Protein AF-A0A815X895-F1 (afdb_monomer_lite)

Sequence (115 aa):
MKHAKTTGGLIHYATWESAVYGFSHAKELKNIRKQLFQQKLPYSKYKIERRPIFKTTLDGKPTWALPFPGSDKSVVQRTQYFNYTQLNKKPIRFQPYIQISSLFAVIQNKINNKN

Organism: NCBI:txid433720

Secondary structure (DSSP, 8-state):
---------SS-HHHHHHHHHHHHTHHHHHHHHHHH--SPPPPPSS-----SSEEEEETTEEEEEEE--SSHHHHHHHHHHHHHHHH-PPPPP---EEEES-HHHHHHHHHHT--

Radius of gyration: 19.66 Å; chains: 1; bounding box: 44×53×50 Å

InterPro domains:
  IPR051276 Saccharopine dehydrogenase-like oxidoreductase [PTHR12286] (8-108)

Structure (mmCIF, N/CA/C/O backbone):
data_AF-A0A815X895-F1
#
_entry.id   AF-A0A815X895-F1
#
loop_
_atom_site.group_PDB
_atom_site.id
_atom_site.type_symbol
_atom_site.label_atom_id
_atom_site.label_alt_id
_atom_site.label_comp_id
_atom_site.label_asym_id
_atom_site.label_entity_id
_atom_site.label_seq_id
_atom_site.pdbx_PDB_ins_code
_atom_site.Cartn_x
_atom_site.Cartn_y
_atom_site.Cartn_z
_atom_site.occupancy
_atom_site.B_iso_or_equiv
_atom_site.auth_seq_id
_atom_site.auth_comp_id
_atom_site.auth_asym_id
_atom_site.auth_atom_id
_atom_site.pdbx_PDB_model_num
ATOM 1 N N . MET A 1 1 ? 0.405 -41.008 -30.427 1.00 36.19 1 MET A N 1
ATOM 2 C CA . MET A 1 1 ? -0.739 -40.106 -30.162 1.00 36.19 1 MET A CA 1
ATOM 3 C C . MET A 1 1 ? -0.205 -38.692 -30.005 1.00 36.19 1 MET A C 1
ATOM 5 O O . MET A 1 1 ? 0.676 -38.477 -29.186 1.00 36.19 1 MET A O 1
ATOM 9 N N . LYS A 1 2 ? -0.638 -37.758 -30.857 1.00 35.62 2 LYS A N 1
ATOM 10 C CA . LYS A 1 2 ? -0.209 -36.353 -30.818 1.00 35.62 2 LYS A CA 1
ATOM 11 C C . LYS A 1 2 ? -1.057 -35.635 -29.761 1.00 35.62 2 LYS A C 1
ATOM 13 O O . LYS A 1 2 ? -2.267 -35.544 -29.937 1.00 35.62 2 LYS A O 1
ATOM 18 N N . HIS A 1 3 ? -0.452 -35.177 -28.665 1.00 39.38 3 HIS A N 1
ATOM 19 C CA . HIS A 1 3 ? -1.149 -34.352 -27.676 1.00 39.38 3 HIS A CA 1
ATOM 20 C C . HIS A 1 3 ? -1.514 -33.012 -28.318 1.00 39.38 3 HIS A C 1
ATOM 22 O O . HIS A 1 3 ? -0.640 -32.231 -28.695 1.00 39.38 3 HIS A O 1
ATOM 28 N N . ALA A 1 4 ? -2.815 -32.774 -28.481 1.00 43.03 4 ALA A N 1
ATOM 29 C CA . ALA A 1 4 ? -3.344 -31.495 -28.917 1.00 43.03 4 ALA A CA 1
ATOM 30 C C . ALA A 1 4 ? -2.968 -30.437 -27.873 1.00 43.03 4 ALA A C 1
ATOM 32 O O . ALA A 1 4 ? -3.409 -30.481 -26.727 1.00 43.03 4 ALA A O 1
ATOM 33 N N . LYS A 1 5 ? -2.102 -29.506 -28.272 1.00 44.94 5 LYS A N 1
ATOM 34 C CA . LYS A 1 5 ? -1.756 -28.316 -27.505 1.00 44.94 5 LYS A CA 1
ATOM 35 C C . LYS A 1 5 ? -3.002 -27.436 -27.470 1.00 44.94 5 LYS A C 1
ATOM 37 O O . LYS A 1 5 ? -3.267 -26.710 -28.424 1.00 44.94 5 LYS A O 1
ATOM 42 N N . THR A 1 6 ? -3.799 -27.542 -26.412 1.00 51.34 6 THR A N 1
ATOM 43 C CA . THR A 1 6 ? -4.906 -26.617 -26.180 1.00 51.34 6 THR A CA 1
ATOM 44 C C . THR A 1 6 ? -4.289 -25.244 -25.973 1.00 51.34 6 THR A C 1
ATOM 46 O O . THR A 1 6 ? -3.617 -24.992 -24.974 1.00 51.34 6 THR A O 1
ATOM 49 N N . THR A 1 7 ? -4.466 -24.366 -26.951 1.00 53.84 7 THR A N 1
ATOM 50 C CA . THR A 1 7 ? -4.119 -22.948 -26.874 1.00 53.84 7 THR A CA 1
ATOM 51 C C . THR A 1 7 ? -5.086 -22.284 -25.888 1.00 53.84 7 THR A C 1
ATOM 53 O O . THR A 1 7 ? -6.023 -21.596 -26.274 1.00 53.84 7 THR A O 1
ATOM 56 N N . GLY A 1 8 ? -4.939 -22.602 -24.600 1.00 50.62 8 GLY A N 1
ATOM 57 C CA . GLY A 1 8 ? -5.735 -22.036 -23.520 1.00 50.62 8 GLY A CA 1
ATOM 58 C C . GLY A 1 8 ? -5.365 -20.571 -23.343 1.00 50.62 8 GLY A C 1
ATOM 59 O O . GLY A 1 8 ? -4.181 -20.234 -23.316 1.00 50.62 8 GLY A O 1
ATOM 60 N N . GLY A 1 9 ? -6.373 -19.700 -23.272 1.00 58.59 9 GLY A N 1
ATOM 61 C CA . GLY A 1 9 ? -6.178 -18.272 -23.046 1.00 58.59 9 GLY A CA 1
ATOM 62 C C . GLY A 1 9 ? -5.284 -18.005 -21.833 1.00 58.59 9 GLY A C 1
ATOM 63 O O . GLY A 1 9 ? -5.221 -18.802 -20.901 1.00 58.59 9 GLY A O 1
ATOM 64 N N . LEU A 1 10 ? -4.609 -16.854 -21.845 1.00 59.16 10 LEU A N 1
ATOM 65 C CA . LEU A 1 10 ? -3.626 -16.418 -20.840 1.00 59.16 10 LEU A CA 1
ATOM 66 C C . LEU A 1 10 ? -4.145 -16.426 -19.380 1.00 59.16 10 LEU A C 1
ATOM 68 O O . LEU A 1 10 ? -3.375 -16.216 -18.448 1.00 59.16 10 LEU A O 1
ATOM 72 N N . ILE A 1 11 ? -5.452 -16.613 -19.184 1.00 61.62 11 ILE A N 1
ATOM 73 C CA . ILE A 1 11 ? -6.162 -16.589 -17.910 1.00 61.62 11 ILE A CA 1
ATOM 74 C C . ILE A 1 11 ? -6.928 -17.910 -17.785 1.00 61.62 11 ILE A C 1
ATOM 76 O O . ILE A 1 11 ? -7.734 -18.250 -18.651 1.00 61.62 11 ILE A O 1
ATOM 80 N N . HIS A 1 12 ? -6.687 -18.651 -16.701 1.00 76.31 12 HIS A N 1
ATOM 81 C CA . HIS A 1 12 ? -7.441 -19.865 -16.394 1.00 76.31 12 HIS A CA 1
ATOM 82 C C . HIS A 1 12 ? -8.941 -19.550 -16.285 1.00 76.31 12 HIS A C 1
ATOM 84 O O . HIS A 1 12 ? -9.319 -18.538 -15.695 1.00 76.31 12 HIS A O 1
ATOM 90 N N . TYR A 1 13 ? -9.798 -20.433 -16.809 1.00 78.38 13 TYR A N 1
ATOM 91 C CA . TYR A 1 13 ? -11.262 -20.277 -16.798 1.00 78.38 13 TYR A CA 1
ATOM 92 C C . TYR A 1 13 ? -11.806 -19.862 -15.418 1.00 78.38 13 TYR A C 1
ATOM 94 O O . TYR A 1 13 ? -12.545 -18.887 -15.310 1.00 78.38 13 TYR A O 1
ATOM 102 N N . ALA A 1 14 ? -11.331 -20.513 -14.351 1.00 74.50 14 ALA A N 1
ATOM 103 C CA . ALA A 1 14 ? -11.714 -20.205 -12.973 1.00 74.50 14 ALA A CA 1
ATOM 104 C C . ALA A 1 14 ? -11.373 -18.763 -12.548 1.00 74.50 14 ALA A C 1
ATOM 106 O O . ALA A 1 14 ? -12.114 -18.140 -11.789 1.00 74.50 14 ALA A O 1
ATOM 107 N N . THR A 1 15 ? -10.268 -18.201 -13.042 1.00 81.44 15 THR A N 1
ATOM 1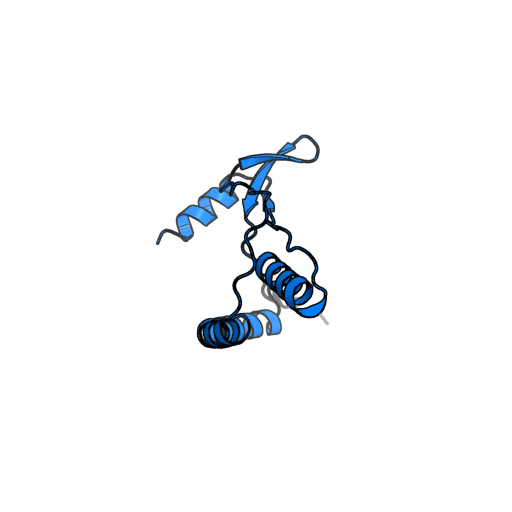08 C CA . THR A 1 15 ? -9.877 -16.812 -12.771 1.00 81.44 15 THR A CA 1
ATOM 109 C C . THR A 1 15 ? -10.774 -15.831 -13.516 1.00 81.44 15 THR A C 1
ATOM 111 O O . THR A 1 15 ? -11.155 -14.811 -12.946 1.00 81.44 15 THR A O 1
ATOM 114 N N . TRP A 1 16 ? -11.138 -16.139 -14.765 1.00 79.19 16 TRP A N 1
ATOM 115 C CA . TRP A 1 16 ? -12.065 -15.311 -15.536 1.00 79.19 16 TRP A CA 1
ATOM 116 C C . TRP A 1 16 ? -13.453 -15.288 -14.897 1.00 79.19 16 TRP A C 1
ATOM 118 O O . TRP A 1 16 ? -14.008 -14.218 -14.656 1.00 79.19 16 TRP A O 1
ATOM 128 N N . GLU A 1 17 ? -13.974 -16.461 -14.547 1.00 84.56 17 GLU A N 1
ATOM 129 C CA . GLU A 1 17 ? -15.254 -16.597 -13.861 1.00 84.56 17 GLU A CA 1
ATOM 130 C C . GLU A 1 17 ? -15.247 -15.837 -12.527 1.00 84.56 17 GLU A C 1
ATOM 132 O O . GLU A 1 17 ? -16.098 -14.977 -12.294 1.00 84.56 17 GLU A O 1
ATOM 137 N N . SER A 1 18 ? -14.219 -16.044 -11.699 1.00 82.38 18 SER A N 1
ATOM 138 C CA . SER A 1 18 ? -14.059 -15.320 -10.430 1.00 82.38 18 SER A CA 1
ATOM 139 C C . SER A 1 18 ? -13.987 -13.804 -10.622 1.00 82.38 18 SER A C 1
ATOM 141 O O . SER A 1 18 ? -14.531 -13.050 -9.813 1.00 82.38 18 SER A O 1
ATOM 143 N N . ALA A 1 19 ? -13.340 -13.334 -11.692 1.00 82.44 19 ALA A N 1
ATOM 144 C CA . ALA A 1 19 ? -13.280 -11.914 -12.008 1.00 82.44 19 ALA A CA 1
ATOM 145 C C . ALA A 1 19 ? -14.673 -11.369 -12.353 1.00 82.44 19 ALA A C 1
ATOM 147 O O . ALA A 1 19 ? -15.093 -10.374 -11.765 1.00 82.44 19 ALA A O 1
ATOM 148 N N . VAL A 1 20 ? -15.419 -12.034 -13.241 1.00 83.25 20 VAL A N 1
ATOM 149 C CA . VAL A 1 20 ? -16.779 -11.626 -13.641 1.00 83.25 20 VAL A CA 1
ATOM 150 C C . VAL A 1 20 ? -17.723 -11.576 -12.435 1.00 83.25 20 VAL A C 1
ATOM 152 O O . VAL A 1 20 ? -18.421 -10.576 -12.228 1.00 83.25 20 VAL A O 1
ATOM 155 N N . TYR A 1 21 ? -17.705 -12.602 -11.582 1.00 82.31 21 TYR A N 1
ATOM 156 C CA . TYR A 1 21 ? -18.491 -12.609 -10.346 1.00 82.31 21 TYR A CA 1
ATOM 157 C C . TYR A 1 21 ? -18.042 -11.519 -9.362 1.00 82.31 21 TYR A C 1
ATOM 159 O O . TYR A 1 21 ? -18.875 -10.826 -8.774 1.00 82.31 21 TYR A O 1
ATOM 167 N N . GLY A 1 22 ? -16.733 -11.297 -9.231 1.00 81.12 22 GLY A N 1
ATOM 168 C CA . GLY A 1 22 ? -16.182 -10.238 -8.388 1.00 81.12 22 GLY A CA 1
ATOM 169 C C . GLY A 1 22 ? -16.586 -8.832 -8.842 1.00 81.12 22 GLY A C 1
ATOM 170 O O . GLY A 1 22 ? -16.878 -7.974 -8.005 1.00 81.12 22 GLY A O 1
ATOM 171 N N . PHE A 1 23 ? -16.642 -8.589 -10.155 1.00 81.38 23 PHE A N 1
ATOM 172 C CA . PHE A 1 23 ? -17.052 -7.302 -10.719 1.00 81.38 23 PHE A CA 1
ATOM 173 C C . PHE A 1 23 ? -18.563 -7.076 -10.642 1.00 81.38 23 PHE A C 1
ATOM 175 O O . PHE A 1 23 ? -18.982 -5.974 -10.281 1.00 81.38 23 PHE A O 1
ATOM 182 N N . SER A 1 24 ? -19.382 -8.096 -10.916 1.00 85.19 24 SER A N 1
ATOM 183 C CA . SER A 1 24 ? -20.849 -7.985 -10.827 1.00 85.19 24 SER A CA 1
ATOM 184 C C . SER A 1 24 ? -21.320 -7.615 -9.415 1.00 85.19 24 SER A C 1
ATOM 186 O O . SER A 1 24 ? -22.153 -6.721 -9.260 1.00 85.19 24 SER A O 1
ATOM 188 N N . HIS A 1 25 ? -20.702 -8.187 -8.377 1.00 85.81 25 HIS A N 1
ATOM 189 C CA . HIS A 1 25 ? -21.058 -7.934 -6.973 1.00 85.81 25 HIS A CA 1
ATOM 190 C C . HIS A 1 25 ? -20.233 -6.812 -6.320 1.00 85.81 25 HIS A C 1
ATOM 192 O O . HIS A 1 25 ? -20.360 -6.530 -5.125 1.00 85.81 25 HIS A O 1
ATOM 198 N N . ALA A 1 26 ? -19.395 -6.100 -7.081 1.00 82.12 26 ALA A N 1
ATOM 199 C CA . ALA A 1 26 ? -18.532 -5.051 -6.536 1.00 82.12 26 ALA A CA 1
ATOM 200 C C . ALA A 1 26 ? -19.320 -3.910 -5.861 1.00 82.12 26 ALA A C 1
ATOM 202 O O . ALA A 1 26 ? -18.853 -3.332 -4.871 1.00 82.12 26 ALA A O 1
ATOM 203 N N . LYS A 1 27 ? -20.515 -3.587 -6.379 1.00 84.69 27 LYS A N 1
ATOM 204 C CA . LYS A 1 27 ? -21.401 -2.552 -5.817 1.00 84.69 27 LYS A CA 1
ATOM 205 C C . LYS A 1 27 ? -21.943 -2.955 -4.447 1.00 84.69 27 LYS A C 1
ATOM 207 O O . LYS A 1 27 ? -21.890 -2.156 -3.515 1.00 84.69 27 LYS A O 1
ATOM 212 N N . GLU A 1 28 ? -22.394 -4.193 -4.313 1.00 88.00 28 GLU A N 1
ATOM 213 C CA . GLU A 1 28 ? -22.885 -4.736 -3.048 1.00 88.00 28 GLU A CA 1
ATOM 214 C C . GLU A 1 28 ? -21.764 -4.789 -2.003 1.00 88.00 28 GLU A C 1
ATOM 216 O O . GLU A 1 28 ? -21.900 -4.260 -0.897 1.00 88.00 28 GLU A O 1
ATOM 221 N N . LEU A 1 29 ? -20.585 -5.274 -2.405 1.00 85.25 29 LEU A N 1
ATOM 222 C CA . LEU A 1 29 ? -19.396 -5.290 -1.555 1.00 85.25 29 LEU A CA 1
ATOM 223 C C . LEU A 1 29 ? -19.002 -3.890 -1.065 1.00 85.25 29 LEU A C 1
ATOM 225 O O . LEU A 1 29 ? -18.463 -3.748 0.032 1.00 85.25 29 LEU A O 1
ATOM 229 N N . LYS A 1 30 ? -19.235 -2.834 -1.854 1.00 85.50 30 LYS A N 1
ATOM 230 C CA . LYS A 1 30 ? -18.984 -1.451 -1.423 1.00 85.50 30 LYS A CA 1
ATOM 231 C C . LYS A 1 30 ? -19.913 -1.042 -0.276 1.00 85.50 30 LYS A C 1
ATOM 233 O O . LYS A 1 30 ? -19.438 -0.403 0.664 1.00 85.50 30 LYS A O 1
ATOM 238 N N . ASN A 1 31 ? -21.188 -1.422 -0.333 1.00 89.38 31 ASN A N 1
ATOM 239 C CA . ASN A 1 31 ? -22.164 -1.117 0.715 1.00 89.38 31 ASN A CA 1
ATOM 240 C C . ASN A 1 31 ? -21.825 -1.851 2.015 1.00 89.38 31 ASN A C 1
ATOM 242 O O . ASN A 1 31 ? -21.698 -1.205 3.055 1.00 89.38 31 ASN A O 1
ATOM 246 N N . ILE A 1 32 ? -21.542 -3.153 1.930 1.00 90.19 32 ILE A N 1
ATOM 247 C CA . ILE A 1 32 ? -21.120 -3.968 3.079 1.00 90.19 32 ILE A CA 1
ATOM 248 C C . ILE A 1 32 ? -19.847 -3.387 3.710 1.00 90.19 32 ILE A C 1
ATOM 250 O O . ILE A 1 32 ? -19.765 -3.194 4.920 1.00 90.19 32 ILE A O 1
ATOM 254 N N . ARG A 1 33 ? -18.849 -3.012 2.897 1.00 87.38 33 ARG A N 1
ATOM 255 C CA . ARG A 1 33 ? -17.609 -2.392 3.402 1.00 87.38 33 ARG A CA 1
ATOM 256 C C . ARG A 1 33 ? -17.866 -1.062 4.106 1.00 87.38 33 ARG A C 1
ATOM 258 O O . ARG A 1 33 ? -17.198 -0.773 5.092 1.00 87.38 33 ARG A O 1
ATOM 265 N N . LYS A 1 34 ? -18.811 -0.254 3.623 1.00 86.75 34 LYS A N 1
ATOM 266 C CA . LYS A 1 34 ? -19.185 1.005 4.282 1.00 86.75 34 LYS A CA 1
ATOM 267 C C . LYS A 1 34 ? -19.808 0.746 5.658 1.00 86.75 34 LYS A C 1
ATOM 269 O O . LYS A 1 34 ? -19.539 1.502 6.585 1.00 86.75 34 LYS A O 1
ATOM 274 N N . GLN A 1 35 ? -20.598 -0.319 5.787 1.00 90.75 35 GLN A N 1
ATOM 275 C CA . GLN A 1 35 ? -21.195 -0.738 7.057 1.00 90.75 35 GLN A CA 1
ATOM 276 C C . GLN A 1 35 ? -20.174 -1.363 8.017 1.00 90.75 35 GLN A C 1
ATOM 278 O O . GLN A 1 35 ? -20.304 -1.178 9.220 1.00 90.75 35 GLN A O 1
ATOM 283 N N . LEU A 1 36 ? -19.154 -2.063 7.512 1.00 87.75 36 LEU A N 1
ATOM 284 C CA . LEU A 1 36 ? -18.117 -2.686 8.342 1.00 87.75 36 LEU A CA 1
ATOM 285 C C . LEU A 1 36 ? -17.071 -1.673 8.846 1.00 87.75 36 LEU A C 1
ATOM 287 O O . LEU A 1 36 ? -16.602 -1.763 9.977 1.00 87.75 36 LEU A O 1
ATOM 291 N N . PHE A 1 37 ? -16.705 -0.696 8.011 1.00 85.31 37 PHE A N 1
ATOM 292 C CA . PHE A 1 37 ? -15.654 0.290 8.289 1.00 85.31 37 PHE A CA 1
ATOM 293 C C . PHE A 1 37 ? -16.241 1.690 8.517 1.00 85.31 37 PHE A C 1
ATOM 295 O O . PHE A 1 37 ? -15.951 2.629 7.773 1.00 85.31 37 PHE A O 1
ATOM 302 N N . GLN A 1 38 ? -17.099 1.830 9.532 1.00 84.62 38 GLN A N 1
ATOM 303 C CA . GLN A 1 38 ? -17.789 3.096 9.824 1.00 84.62 38 GLN A CA 1
ATOM 304 C C . GLN A 1 38 ? -16.860 4.145 10.448 1.00 84.62 38 GLN A C 1
ATOM 306 O O . GLN A 1 38 ? -16.999 5.341 10.184 1.00 84.62 38 GLN A O 1
ATOM 311 N N . GLN A 1 39 ? -15.891 3.710 11.258 1.00 83.06 39 GLN A N 1
ATOM 312 C CA . GLN A 1 39 ? -14.967 4.616 11.925 1.00 83.06 39 GLN A CA 1
ATOM 313 C C . GLN A 1 39 ? -13.935 5.161 10.931 1.00 83.06 39 GLN A C 1
ATOM 315 O O . GLN A 1 39 ? -13.251 4.424 10.222 1.00 83.06 39 GLN A O 1
ATOM 320 N N . LYS A 1 40 ? -13.773 6.483 10.878 1.00 80.25 40 LYS A N 1
ATOM 321 C CA . LYS A 1 40 ? -12.691 7.075 10.086 1.00 80.25 40 LYS A CA 1
ATOM 322 C C . LYS A 1 40 ? -11.381 6.949 10.855 1.00 80.25 40 LYS A C 1
ATOM 324 O O . LYS A 1 40 ? -11.289 7.390 11.997 1.00 80.25 40 LYS A O 1
ATOM 329 N N . LEU A 1 41 ? -10.363 6.376 10.212 1.00 83.38 41 LEU A N 1
ATOM 330 C CA . LEU A 1 41 ? -9.017 6.333 10.780 1.00 83.38 41 LEU A CA 1
ATOM 331 C C . LEU A 1 41 ? -8.462 7.756 10.921 1.00 83.38 41 LEU A C 1
ATOM 333 O O . LEU A 1 41 ? -8.637 8.564 10.000 1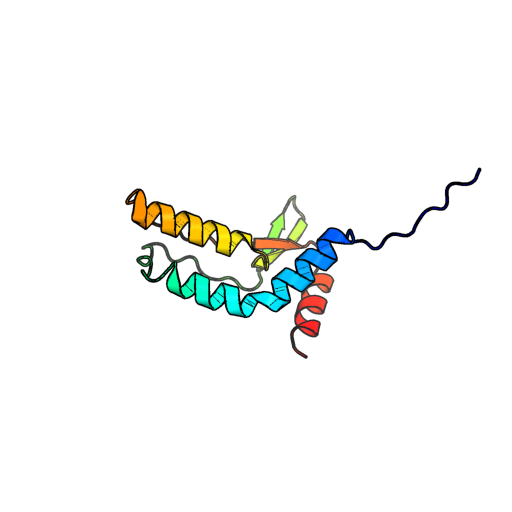.00 83.38 41 LEU A O 1
ATOM 337 N N . PRO A 1 42 ? -7.770 8.069 12.030 1.00 83.44 42 PRO A N 1
ATOM 338 C CA . PRO A 1 42 ? -7.143 9.368 12.197 1.00 83.44 42 PRO A CA 1
ATOM 339 C C . PRO A 1 42 ? -6.094 9.587 11.107 1.00 83.44 42 PRO A C 1
ATOM 341 O O . PRO A 1 42 ? -5.379 8.669 10.688 1.00 83.44 42 PRO A O 1
ATOM 344 N N . TYR A 1 43 ? -5.980 10.829 10.641 1.00 73.62 43 TYR A N 1
ATOM 345 C CA . TYR A 1 43 ? -4.949 11.175 9.678 1.00 73.62 43 TYR A CA 1
ATOM 346 C C . TYR A 1 43 ? -3.572 11.033 10.328 1.00 73.62 43 TYR A C 1
ATOM 348 O O . TYR A 1 43 ? -3.249 11.721 11.291 1.00 73.62 43 TYR A O 1
ATOM 356 N N . SER A 1 44 ? -2.740 10.151 9.770 1.00 76.12 44 SER A N 1
ATOM 357 C CA . SER A 1 44 ? -1.330 10.076 10.160 1.00 76.12 44 SER A CA 1
ATOM 358 C C . SER A 1 44 ? -0.645 11.432 9.953 1.00 76.12 44 SER A C 1
ATOM 360 O O . SER A 1 44 ? -0.887 12.089 8.931 1.00 76.12 44 SER A O 1
ATOM 362 N N . LYS A 1 45 ? 0.225 11.801 10.906 1.00 76.62 45 LYS A N 1
ATOM 363 C CA . LYS A 1 45 ? 1.058 13.018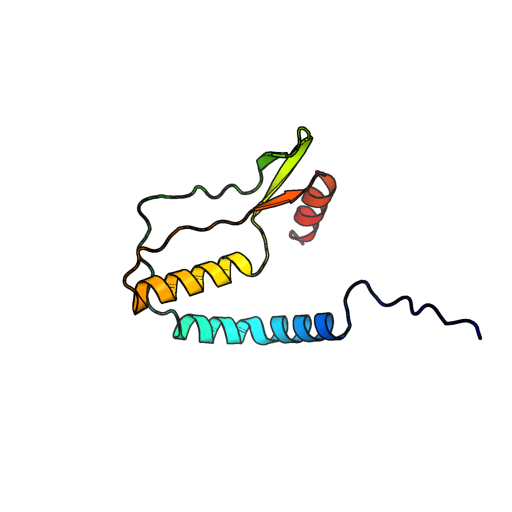 10.903 1.00 76.62 45 LYS A CA 1
ATOM 364 C C . LYS A 1 45 ? 1.909 13.128 9.633 1.00 76.62 45 LYS A C 1
ATOM 366 O O . LYS A 1 45 ? 2.156 14.225 9.146 1.00 76.62 45 LYS A O 1
ATOM 371 N N . TYR A 1 46 ? 2.316 11.992 9.071 1.00 78.31 46 TYR A N 1
ATOM 372 C CA . TYR A 1 46 ? 3.158 11.933 7.882 1.00 78.31 46 TYR A CA 1
ATOM 373 C C . TYR A 1 46 ? 2.291 11.821 6.623 1.00 78.31 46 TYR A C 1
ATOM 375 O O . TYR A 1 46 ? 1.669 10.789 6.338 1.00 78.31 46 TYR A O 1
ATOM 383 N N . LYS A 1 47 ? 2.218 12.914 5.858 1.00 78.19 47 LYS A N 1
ATOM 384 C CA . LYS A 1 47 ? 1.504 12.956 4.581 1.00 78.19 47 LYS A CA 1
ATOM 385 C C . LYS A 1 47 ? 2.427 12.458 3.470 1.00 78.19 47 LYS A C 1
ATOM 387 O O . LYS A 1 47 ? 3.358 13.145 3.085 1.00 78.19 47 LYS A O 1
ATOM 392 N N . ILE A 1 48 ? 2.127 11.278 2.930 1.00 81.31 48 ILE A N 1
ATOM 393 C CA . ILE A 1 48 ? 2.730 10.816 1.674 1.00 81.31 48 ILE A CA 1
ATOM 394 C C . ILE A 1 48 ? 2.064 11.570 0.520 1.00 81.31 48 ILE A C 1
ATOM 396 O O . ILE A 1 48 ? 0.834 11.543 0.385 1.00 81.31 48 ILE A O 1
ATOM 400 N N . GLU A 1 49 ? 2.868 12.244 -0.298 1.00 81.19 49 GLU A N 1
ATOM 401 C CA . GLU A 1 49 ? 2.415 12.873 -1.536 1.00 81.19 49 GLU A CA 1
ATOM 402 C C . GLU A 1 49 ? 1.979 11.809 -2.545 1.00 81.19 49 GLU A C 1
ATOM 404 O O . GLU A 1 49 ? 2.674 10.818 -2.784 1.00 81.19 49 GLU A O 1
ATOM 409 N N . ARG A 1 50 ? 0.807 12.004 -3.156 1.00 78.50 50 ARG A N 1
ATOM 410 C CA . ARG A 1 50 ? 0.352 11.132 -4.240 1.00 78.50 50 ARG A CA 1
ATOM 411 C C . ARG A 1 50 ? 1.065 11.547 -5.516 1.00 78.50 50 ARG A C 1
ATOM 413 O O . ARG A 1 50 ? 0.775 12.611 -6.052 1.00 78.50 50 ARG A O 1
ATOM 420 N N . ARG A 1 51 ? 1.970 10.697 -5.996 1.00 83.75 51 ARG A N 1
ATOM 421 C CA . ARG A 1 51 ? 2.675 10.904 -7.262 1.00 83.75 51 ARG A CA 1
ATOM 422 C C . ARG A 1 51 ? 1.945 10.105 -8.343 1.00 83.75 51 ARG A C 1
ATOM 424 O O . ARG A 1 51 ? 1.803 8.898 -8.177 1.00 83.75 51 ARG A O 1
ATOM 431 N N . PRO A 1 52 ? 1.411 10.742 -9.399 1.00 80.06 52 PRO A N 1
ATOM 432 C CA . PRO A 1 52 ? 0.598 10.039 -10.386 1.00 80.06 52 PRO A CA 1
ATOM 433 C C . PRO A 1 52 ? 1.448 9.131 -11.276 1.00 80.06 52 PRO A C 1
ATOM 435 O O . PRO A 1 52 ? 1.166 7.950 -11.383 1.00 80.06 52 PRO A O 1
ATOM 438 N N . ILE A 1 53 ? 2.491 9.666 -11.901 1.00 83.50 53 ILE A N 1
ATOM 439 C CA . ILE A 1 53 ? 3.455 8.921 -12.711 1.00 83.50 53 ILE A CA 1
ATOM 440 C C . ILE A 1 53 ? 4.781 9.647 -12.532 1.00 83.50 53 ILE A C 1
ATOM 442 O O . ILE A 1 53 ? 4.818 10.871 -12.665 1.00 83.50 53 ILE A O 1
ATOM 446 N N . PHE A 1 54 ? 5.855 8.930 -12.221 1.00 84.94 54 PHE A N 1
ATOM 447 C CA . PHE A 1 54 ? 7.182 9.533 -12.142 1.00 84.94 54 PHE A CA 1
ATOM 448 C C . PHE A 1 54 ? 8.253 8.601 -12.702 1.00 84.94 54 PHE A C 1
ATOM 450 O O . PHE A 1 54 ? 8.090 7.380 -12.714 1.00 84.94 54 PHE A O 1
ATOM 457 N N . LYS A 1 55 ? 9.343 9.198 -13.191 1.00 83.69 55 LYS A N 1
ATOM 458 C CA . LYS A 1 55 ? 10.531 8.461 -13.627 1.00 83.69 55 LYS A CA 1
ATOM 459 C C . LYS A 1 55 ? 11.290 7.969 -12.401 1.00 83.69 55 LYS A C 1
ATOM 461 O O . LYS A 1 55 ? 11.501 8.732 -11.460 1.00 83.69 55 LYS A O 1
ATOM 466 N N . THR A 1 56 ? 11.701 6.714 -12.425 1.00 84.12 56 THR A N 1
ATOM 467 C CA . THR A 1 56 ? 12.581 6.114 -11.427 1.00 84.12 56 THR A CA 1
ATOM 468 C C . THR A 1 56 ? 13.676 5.320 -12.137 1.00 84.12 56 THR A C 1
ATOM 470 O O . THR A 1 56 ? 13.656 5.190 -13.360 1.00 84.12 56 THR A O 1
ATOM 473 N N . THR A 1 57 ? 14.661 4.849 -11.385 1.00 83.31 57 THR A N 1
ATOM 474 C CA . THR A 1 57 ? 15.750 4.034 -11.918 1.00 83.31 57 THR A CA 1
ATOM 475 C C . THR A 1 57 ? 15.780 2.745 -11.125 1.00 83.31 57 THR A C 1
ATOM 477 O O . THR A 1 57 ? 15.868 2.781 -9.899 1.00 83.31 57 THR A O 1
ATOM 480 N N . LEU A 1 58 ? 15.711 1.620 -11.827 1.00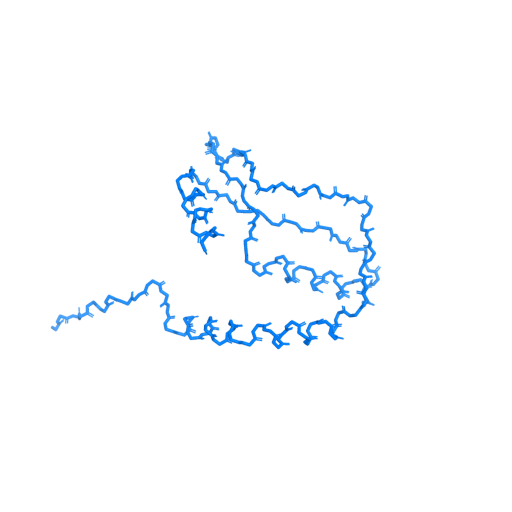 79.94 58 LEU A N 1
ATOM 481 C CA . LEU A 1 58 ? 15.872 0.292 -11.247 1.00 79.94 58 LEU A CA 1
ATOM 482 C C . LEU A 1 58 ? 16.957 -0.433 -12.029 1.00 79.94 58 LEU A C 1
ATOM 484 O O . LEU A 1 58 ? 16.940 -0.414 -13.260 1.00 79.94 58 LEU A O 1
ATOM 488 N N . ASP A 1 59 ? 17.923 -1.007 -11.317 1.00 80.50 59 ASP A N 1
ATOM 489 C CA . ASP A 1 59 ? 19.044 -1.754 -11.899 1.00 80.50 59 ASP A CA 1
ATOM 490 C C . ASP A 1 59 ? 19.778 -0.981 -13.013 1.00 80.50 59 ASP A C 1
ATOM 492 O O . ASP A 1 59 ? 20.123 -1.515 -14.066 1.00 80.50 59 ASP A O 1
ATOM 496 N N . GLY A 1 60 ? 19.959 0.329 -12.807 1.00 81.12 60 GLY A N 1
ATOM 497 C CA . GLY A 1 60 ? 20.646 1.223 -13.746 1.00 81.12 60 GLY A CA 1
ATOM 498 C C . GLY A 1 60 ? 19.850 1.606 -14.999 1.00 81.12 60 GLY A C 1
ATOM 499 O O . GLY A 1 60 ? 20.381 2.313 -15.853 1.00 81.12 60 GLY A O 1
ATOM 500 N N . LYS A 1 61 ? 18.582 1.190 -15.130 1.00 79.56 61 LYS A N 1
ATOM 501 C CA . LYS A 1 61 ? 17.730 1.506 -16.289 1.00 79.56 61 LYS A CA 1
ATOM 502 C C . LYS A 1 61 ? 16.619 2.497 -15.925 1.00 79.56 61 LYS A C 1
ATOM 504 O O . LYS A 1 61 ? 16.029 2.374 -14.850 1.00 79.56 61 LYS A O 1
ATOM 509 N N . PRO A 1 62 ? 16.289 3.457 -16.812 1.00 81.44 62 PRO A N 1
ATOM 510 C CA . PRO A 1 62 ? 15.175 4.370 -16.591 1.00 81.44 62 PRO A CA 1
ATOM 511 C C . PRO A 1 62 ? 13.845 3.612 -16.698 1.00 81.44 62 PRO A C 1
ATOM 513 O O . PRO A 1 62 ? 13.518 3.052 -17.744 1.00 81.44 62 PRO A O 1
ATOM 516 N N . THR A 1 63 ? 13.063 3.614 -15.624 1.00 83.94 63 THR A N 1
ATOM 517 C CA . THR A 1 63 ? 11.740 2.987 -15.540 1.00 83.94 63 THR A CA 1
ATOM 518 C C . THR A 1 63 ? 10.682 4.006 -15.118 1.00 83.94 63 THR A C 1
ATOM 520 O O . THR A 1 63 ? 10.970 5.125 -14.681 1.00 83.94 63 THR A O 1
ATOM 523 N N . TRP A 1 64 ? 9.416 3.639 -15.282 1.00 85.38 64 TRP A N 1
ATOM 524 C CA . TRP A 1 64 ? 8.272 4.465 -14.909 1.00 85.38 64 TRP A CA 1
ATOM 525 C C . TRP A 1 64 ? 7.527 3.836 -13.748 1.00 85.38 64 TRP A C 1
ATOM 527 O O . TRP A 1 64 ? 7.111 2.683 -13.832 1.00 85.38 64 TRP A O 1
ATOM 537 N N . ALA A 1 65 ? 7.336 4.605 -12.679 1.00 87.19 65 ALA A N 1
ATOM 538 C CA . ALA A 1 65 ? 6.566 4.196 -11.518 1.00 87.19 65 ALA A CA 1
ATOM 539 C C . ALA A 1 65 ? 5.119 4.695 -11.630 1.00 87.19 65 ALA A C 1
ATOM 541 O O . ALA A 1 65 ? 4.870 5.892 -11.805 1.00 87.19 65 ALA A O 1
ATOM 542 N N . LEU A 1 66 ? 4.172 3.768 -11.494 1.00 87.62 66 LEU A N 1
ATOM 543 C CA . LEU A 1 66 ? 2.730 4.012 -11.514 1.00 87.62 66 LEU A CA 1
ATOM 544 C C . LEU A 1 66 ? 2.089 3.519 -10.220 1.00 87.62 66 LEU A C 1
ATOM 546 O O . LEU A 1 66 ? 2.523 2.498 -9.688 1.00 87.62 66 LEU A O 1
ATOM 550 N N . PRO A 1 67 ? 1.041 4.183 -9.707 1.00 87.94 67 PRO A N 1
ATOM 551 C CA . PRO A 1 67 ? 0.278 3.663 -8.588 1.00 87.94 67 PRO A CA 1
ATOM 552 C C . PRO A 1 67 ? -0.314 2.308 -8.972 1.00 87.94 67 PRO A C 1
ATOM 554 O O . PRO A 1 67 ? -0.923 2.161 -10.030 1.00 87.94 67 PRO A O 1
ATOM 557 N N . PHE A 1 68 ? -0.144 1.319 -8.099 1.00 86.38 68 PHE A N 1
ATOM 558 C CA . PHE A 1 68 ? -0.646 -0.024 -8.358 1.00 86.38 68 PHE A CA 1
ATOM 559 C C . PHE A 1 68 ? -2.189 -0.038 -8.373 1.00 86.38 68 PHE A C 1
ATOM 561 O O . PHE A 1 68 ? -2.798 0.379 -7.380 1.00 86.38 68 PHE A O 1
ATOM 568 N N . PRO A 1 69 ? -2.833 -0.519 -9.457 1.00 80.81 69 PRO A N 1
ATOM 569 C CA . PRO A 1 69 ? -4.292 -0.532 -9.581 1.00 80.81 69 PRO A CA 1
ATOM 570 C C . PRO A 1 69 ? -4.972 -1.712 -8.862 1.00 80.81 69 PRO A C 1
ATOM 572 O O . PRO A 1 69 ? -6.191 -1.837 -8.926 1.00 80.81 69 PRO A O 1
ATOM 575 N N . GLY A 1 70 ? -4.215 -2.596 -8.206 1.00 83.81 70 GLY A N 1
ATOM 576 C CA . GLY A 1 70 ? -4.753 -3.819 -7.614 1.00 83.81 70 GLY A CA 1
ATOM 577 C C . GLY A 1 70 ? -5.256 -3.692 -6.171 1.00 83.81 70 GLY A C 1
ATOM 578 O O . GLY A 1 70 ? -5.396 -2.609 -5.594 1.00 83.81 70 GLY A O 1
ATOM 579 N N . SER A 1 71 ? -5.539 -4.855 -5.577 1.00 85.62 71 SER A N 1
ATOM 580 C CA . SER A 1 71 ? -6.227 -4.976 -4.285 1.00 85.62 71 SER A CA 1
ATOM 581 C C . SER A 1 71 ? -5.364 -4.597 -3.079 1.00 85.62 71 SER A C 1
ATOM 583 O O . SER A 1 71 ? -5.914 -4.171 -2.060 1.00 85.62 71 SER A O 1
ATOM 585 N N . ASP A 1 72 ? -4.037 -4.690 -3.186 1.00 90.06 72 ASP A N 1
ATOM 586 C CA . ASP A 1 72 ? -3.078 -4.574 -2.077 1.00 90.06 72 ASP A CA 1
ATOM 587 C C . ASP A 1 72 ? -3.319 -3.349 -1.202 1.00 90.06 72 ASP A C 1
ATOM 589 O O . ASP A 1 72 ? -3.386 -3.443 0.022 1.00 90.06 72 ASP A O 1
ATOM 593 N N . LYS A 1 73 ? -3.537 -2.186 -1.825 1.00 88.44 73 LYS A N 1
ATOM 594 C CA . LYS A 1 73 ? -3.816 -0.948 -1.093 1.00 88.44 73 LYS A CA 1
ATOM 595 C C . LYS A 1 73 ? -5.052 -1.083 -0.204 1.00 88.44 73 LYS A C 1
ATOM 597 O O . LYS A 1 73 ? -5.046 -0.614 0.931 1.00 88.44 73 LYS A O 1
ATOM 602 N N . SER A 1 74 ? -6.103 -1.718 -0.717 1.00 88.62 74 SER A N 1
ATOM 603 C CA . SER A 1 74 ? -7.341 -1.943 0.024 1.00 88.62 74 SER A CA 1
ATOM 604 C C . SER A 1 74 ? -7.165 -2.982 1.133 1.00 88.62 74 SER A C 1
ATOM 606 O O . SER A 1 74 ? -7.741 -2.819 2.204 1.00 88.62 74 SER A O 1
ATOM 608 N N . VAL A 1 75 ? -6.344 -4.014 0.914 1.00 90.56 75 VAL A N 1
ATOM 609 C CA . VAL A 1 75 ? -6.015 -5.022 1.931 1.00 90.56 75 VAL A CA 1
ATOM 610 C C . VAL A 1 75 ? -5.253 -4.371 3.078 1.00 90.56 75 VAL A C 1
ATOM 612 O O . VAL A 1 75 ? -5.717 -4.424 4.214 1.00 90.56 75 VAL A O 1
ATOM 615 N N . VAL A 1 76 ? -4.170 -3.646 2.779 1.00 91.56 76 VAL A N 1
ATOM 616 C CA . VAL A 1 76 ? -3.374 -2.954 3.800 1.00 91.56 76 VAL A CA 1
ATOM 617 C C . VAL A 1 76 ? -4.231 -1.964 4.583 1.00 91.56 76 VAL A C 1
ATOM 619 O O . VAL A 1 76 ? -4.167 -1.949 5.806 1.00 91.56 76 VAL A O 1
ATOM 622 N N . GLN A 1 77 ? -5.085 -1.176 3.924 1.00 89.69 77 GLN A N 1
ATOM 623 C CA . GLN A 1 77 ? -5.986 -0.249 4.622 1.00 89.69 77 GLN A CA 1
ATOM 624 C C . GLN A 1 77 ? -6.914 -0.952 5.622 1.00 89.69 77 GLN A C 1
ATOM 626 O O . GLN A 1 77 ? -7.114 -0.440 6.722 1.00 89.69 77 GLN A O 1
ATOM 631 N N . ARG A 1 78 ? -7.446 -2.129 5.276 1.00 90.38 78 ARG A N 1
ATOM 632 C CA . ARG A 1 78 ? -8.302 -2.918 6.176 1.00 90.38 78 ARG A CA 1
ATOM 633 C C . ARG A 1 78 ? -7.509 -3.508 7.337 1.00 90.38 78 ARG A C 1
ATOM 635 O O . ARG A 1 78 ? -7.963 -3.440 8.473 1.00 90.38 78 ARG A O 1
ATOM 642 N N . THR A 1 79 ? -6.303 -4.009 7.080 1.00 92.00 79 THR A N 1
ATOM 643 C CA . THR A 1 79 ? -5.400 -4.474 8.141 1.00 92.00 79 THR A CA 1
ATOM 644 C C . THR A 1 79 ? -5.045 -3.337 9.101 1.00 92.00 79 THR A C 1
ATOM 646 O O . THR A 1 79 ? -5.072 -3.518 10.313 1.00 92.00 79 THR A O 1
ATOM 649 N N . GLN A 1 80 ? -4.774 -2.134 8.585 1.00 91.44 80 GLN A N 1
ATOM 650 C CA . GLN A 1 80 ? -4.518 -0.957 9.420 1.00 91.44 80 GLN A CA 1
ATOM 651 C C . GLN A 1 80 ? -5.746 -0.546 10.237 1.00 91.44 80 GLN A C 1
ATOM 653 O O . GLN A 1 80 ? -5.596 -0.148 11.389 1.00 91.44 80 GLN A O 1
ATOM 658 N N . TYR A 1 81 ? -6.952 -0.681 9.679 1.00 91.25 81 TYR A N 1
ATOM 659 C CA . TYR A 1 81 ? -8.187 -0.458 10.425 1.00 91.25 81 TYR A CA 1
ATOM 660 C C . TYR A 1 81 ? -8.324 -1.422 11.605 1.00 91.25 81 TYR A C 1
ATOM 662 O O . TYR A 1 81 ? -8.566 -0.993 12.733 1.00 91.25 81 TYR A O 1
ATOM 670 N N . PHE A 1 82 ? -8.116 -2.716 11.365 1.00 91.50 82 PHE A N 1
ATOM 671 C CA . PHE A 1 82 ? -8.143 -3.729 12.418 1.00 91.50 82 PHE A CA 1
ATOM 672 C C . PHE A 1 82 ? -7.095 -3.442 13.504 1.00 91.50 82 PHE A C 1
ATOM 674 O O . PHE A 1 82 ? -7.415 -3.412 14.687 1.00 91.50 82 PHE A O 1
ATOM 681 N N . ASN A 1 83 ? -5.860 -3.126 13.108 1.00 91.94 83 ASN A N 1
ATOM 682 C CA . ASN A 1 83 ? -4.784 -2.804 14.046 1.00 91.94 83 ASN A CA 1
ATOM 683 C C . ASN A 1 83 ? -5.074 -1.557 14.893 1.00 91.94 83 ASN A C 1
ATOM 685 O O . ASN A 1 83 ? -4.689 -1.506 16.059 1.00 91.94 83 ASN A O 1
ATOM 689 N N . TYR A 1 84 ? -5.733 -0.552 14.318 1.00 90.44 84 TYR A N 1
ATOM 690 C CA . TYR A 1 84 ? -6.113 0.648 15.055 1.00 90.44 84 TYR A CA 1
ATOM 691 C C . TYR A 1 84 ? -7.249 0.372 16.040 1.00 90.44 84 TYR A C 1
ATOM 693 O O . TYR A 1 84 ? -7.151 0.760 17.197 1.00 90.44 84 TYR A O 1
ATOM 701 N N . THR A 1 85 ? -8.295 -0.324 15.592 1.00 89.75 85 THR A N 1
ATOM 702 C CA . THR A 1 85 ? -9.496 -0.584 16.402 1.00 89.75 85 THR A CA 1
ATOM 703 C C . THR A 1 85 ? -9.277 -1.616 17.505 1.00 89.75 85 THR A C 1
ATOM 705 O O . THR A 1 85 ? -9.782 -1.429 18.603 1.00 89.75 85 THR A O 1
ATOM 708 N N . GLN A 1 86 ? -8.531 -2.691 17.231 1.00 91.88 86 GLN A N 1
ATOM 709 C CA . GLN A 1 86 ? -8.363 -3.810 18.167 1.00 91.88 86 GLN A CA 1
ATOM 710 C C . GLN A 1 86 ? -7.058 -3.740 18.960 1.00 91.88 86 GLN A C 1
ATOM 712 O O . GLN A 1 86 ? -7.018 -4.109 20.128 1.00 91.88 86 GLN A O 1
ATOM 717 N N . LEU A 1 87 ? -5.973 -3.278 18.334 1.00 91.25 87 LEU A N 1
ATOM 718 C CA . LEU A 1 87 ? -4.633 -3.307 18.933 1.00 91.25 87 LEU A CA 1
ATOM 719 C C . LEU A 1 87 ? -4.145 -1.918 19.368 1.00 91.25 87 LEU A C 1
ATOM 721 O O . LEU A 1 87 ? -3.002 -1.797 19.805 1.00 91.25 87 LEU A O 1
ATOM 725 N N . ASN A 1 88 ? -4.965 -0.869 19.207 1.00 88.75 88 ASN A N 1
ATOM 726 C CA . ASN A 1 88 ? -4.614 0.529 19.488 1.00 88.75 88 ASN A CA 1
ATOM 727 C C . ASN A 1 88 ? -3.291 0.982 18.835 1.00 88.75 88 ASN A C 1
ATOM 729 O O . ASN A 1 88 ? -2.588 1.865 19.334 1.00 88.75 88 ASN A O 1
ATOM 733 N N . LYS A 1 89 ? -2.930 0.389 17.689 1.00 88.38 89 LYS A N 1
ATOM 734 C CA . LYS A 1 89 ? -1.714 0.746 16.948 1.00 88.38 89 LYS A CA 1
ATOM 735 C C . LYS A 1 89 ? -1.990 1.914 16.008 1.00 88.38 89 LYS A C 1
ATOM 737 O O . LYS A 1 89 ? -3.020 1.971 15.341 1.00 88.38 89 LYS A O 1
ATOM 742 N N . LYS A 1 90 ? -1.042 2.848 15.909 1.00 86.38 90 LYS A N 1
ATOM 743 C CA . LYS A 1 90 ? -1.170 4.004 15.008 1.00 86.38 90 LYS A CA 1
ATOM 744 C C . LYS A 1 90 ? -1.188 3.545 13.540 1.00 86.38 90 LYS A C 1
ATOM 746 O O . LYS A 1 90 ? -0.289 2.803 13.142 1.00 86.38 90 LYS A O 1
ATOM 751 N N . PRO A 1 91 ? -2.150 4.009 12.720 1.00 86.38 91 PRO A N 1
ATOM 752 C CA . PRO A 1 91 ? -2.237 3.606 11.324 1.00 86.38 91 PRO A CA 1
ATOM 753 C C . PRO A 1 91 ? -1.119 4.245 10.492 1.00 86.38 91 PRO A C 1
ATOM 755 O O . PRO A 1 91 ? -0.816 5.438 10.619 1.00 86.38 91 PRO A O 1
ATOM 758 N N . ILE A 1 92 ? -0.540 3.457 9.588 1.00 86.69 92 ILE A N 1
ATOM 759 C CA . ILE A 1 92 ? 0.446 3.935 8.610 1.00 86.69 92 ILE A CA 1
ATOM 760 C C . ILE A 1 92 ? -0.230 4.342 7.299 1.00 86.69 92 ILE A C 1
ATOM 762 O O . ILE A 1 92 ? -1.311 3.860 6.949 1.00 86.69 92 ILE A O 1
ATOM 766 N N . ARG A 1 93 ? 0.427 5.212 6.527 1.00 85.44 93 ARG A N 1
ATOM 767 C CA . ARG A 1 93 ? 0.038 5.449 5.135 1.00 85.44 93 ARG A CA 1
ATOM 768 C C . ARG A 1 93 ? 0.822 4.523 4.223 1.00 85.44 93 ARG A C 1
ATOM 770 O O . ARG A 1 93 ? 2.043 4.503 4.264 1.00 85.44 93 ARG A O 1
ATOM 777 N N . PHE A 1 94 ? 0.097 3.801 3.381 1.00 88.25 94 PHE A N 1
ATOM 778 C CA . PHE A 1 94 ? 0.653 2.880 2.401 1.00 88.25 94 PHE A CA 1
ATOM 779 C C . PH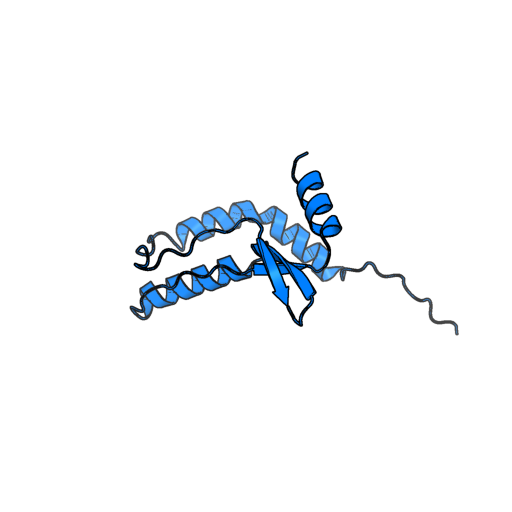E A 1 94 ? 0.220 3.301 0.997 1.00 88.25 94 PHE A C 1
ATOM 781 O O . PHE A 1 94 ? -0.965 3.558 0.751 1.00 88.25 94 PHE A O 1
ATOM 788 N N . GLN A 1 95 ? 1.182 3.394 0.083 1.00 89.06 95 GLN A N 1
ATOM 789 C CA . GLN A 1 95 ? 0.934 3.672 -1.325 1.00 89.06 95 GLN A CA 1
ATOM 790 C C . GLN A 1 95 ? 1.854 2.781 -2.171 1.00 89.06 95 GLN A C 1
ATOM 792 O O . GLN A 1 95 ? 3.044 3.075 -2.269 1.00 89.06 95 GLN A O 1
ATOM 797 N N . PRO A 1 96 ? 1.318 1.703 -2.765 1.00 90.62 96 PRO A N 1
ATOM 798 C CA . PRO A 1 96 ? 2.090 0.827 -3.631 1.00 90.62 96 PRO A CA 1
ATOM 799 C C . PRO A 1 96 ? 2.291 1.462 -5.009 1.00 90.62 96 PRO A C 1
ATOM 801 O O . PRO A 1 96 ? 1.403 2.158 -5.525 1.00 90.62 96 PRO A O 1
ATOM 804 N N . TYR A 1 97 ? 3.450 1.177 -5.597 1.00 89.44 97 TYR A N 1
ATOM 805 C CA . TYR A 1 97 ? 3.804 1.533 -6.964 1.00 89.44 97 TYR A CA 1
ATOM 806 C C . TYR A 1 97 ? 4.322 0.297 -7.695 1.00 89.44 97 TYR A C 1
ATOM 808 O O . TYR A 1 97 ? 5.024 -0.522 -7.108 1.00 89.44 97 TYR A O 1
ATOM 816 N N . ILE A 1 98 ? 3.986 0.191 -8.974 1.00 88.56 98 ILE A N 1
ATOM 817 C CA . ILE A 1 98 ? 4.577 -0.770 -9.903 1.00 88.56 98 ILE A CA 1
ATOM 818 C C . ILE A 1 98 ? 5.504 -0.043 -10.857 1.00 88.56 98 ILE A C 1
ATOM 820 O O . ILE A 1 98 ? 5.268 1.117 -11.200 1.00 88.56 98 ILE A O 1
ATOM 824 N N . GLN A 1 99 ? 6.552 -0.736 -11.279 1.00 86.31 99 GLN A N 1
ATOM 825 C CA . GLN A 1 99 ? 7.525 -0.205 -12.216 1.00 86.31 99 GLN A CA 1
ATOM 826 C C . GLN A 1 99 ? 7.359 -0.865 -13.575 1.00 86.31 99 GLN A C 1
ATOM 828 O O . GLN A 1 99 ? 7.183 -2.078 -13.669 1.00 86.31 99 GLN A O 1
ATOM 833 N N . ILE A 1 100 ? 7.414 -0.056 -14.627 1.00 84.19 100 ILE A N 1
ATOM 834 C CA . ILE A 1 100 ? 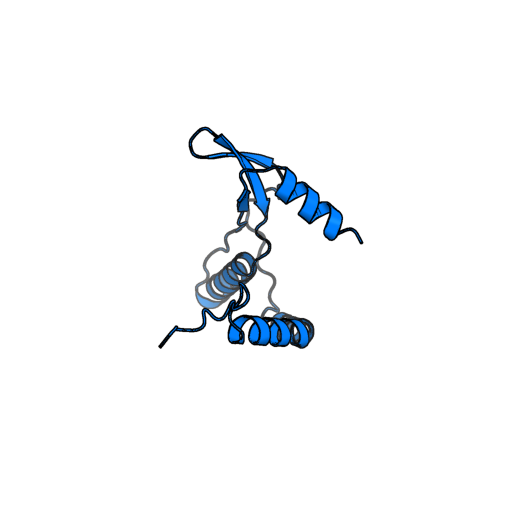7.299 -0.506 -16.010 1.00 84.19 100 ILE A CA 1
ATOM 835 C C . ILE A 1 100 ? 8.488 0.054 -16.790 1.00 84.19 100 ILE A C 1
ATOM 837 O O . ILE A 1 100 ? 8.818 1.235 -16.681 1.00 84.19 100 ILE A O 1
ATOM 841 N N . SER A 1 101 ? 9.145 -0.797 -17.575 1.00 74.50 101 SER A N 1
ATOM 842 C CA . SER A 1 101 ? 10.344 -0.443 -18.343 1.00 74.50 101 SER A CA 1
ATOM 843 C C . SER A 1 101 ? 10.058 0.380 -19.606 1.00 74.50 101 SER A C 1
ATOM 845 O O . SER A 1 101 ? 10.954 1.060 -20.092 1.00 74.50 101 SER A O 1
ATOM 847 N N . SER A 1 102 ? 8.827 0.370 -20.134 1.00 68.94 102 SER A N 1
ATOM 848 C CA . SER A 1 102 ? 8.471 1.052 -21.387 1.00 68.94 102 SER A CA 1
ATOM 849 C C . SER A 1 102 ? 7.324 2.056 -21.232 1.00 68.94 102 SER A C 1
ATOM 851 O O . SER A 1 102 ? 6.261 1.738 -20.696 1.00 68.94 102 SER A O 1
ATOM 853 N N . LEU A 1 103 ? 7.526 3.263 -21.776 1.00 59.84 103 LEU A N 1
ATOM 854 C CA . LEU A 1 103 ? 6.534 4.344 -21.876 1.00 59.84 103 LEU A CA 1
ATOM 855 C C . LEU A 1 103 ? 5.294 3.972 -22.693 1.00 59.84 103 LEU A C 1
ATOM 857 O O . LEU A 1 103 ? 4.198 4.429 -22.371 1.00 59.84 103 LEU A O 1
ATOM 861 N N . PHE A 1 104 ? 5.455 3.155 -23.738 1.00 61.31 104 PHE A N 1
ATOM 862 C CA . PHE A 1 104 ? 4.358 2.793 -24.643 1.00 61.31 104 PHE A CA 1
ATOM 863 C C . PHE A 1 104 ? 3.235 2.056 -23.908 1.00 61.31 104 PHE A C 1
ATOM 865 O O . PHE A 1 104 ? 2.062 2.373 -24.099 1.00 61.31 104 PHE A O 1
ATOM 872 N N . ALA A 1 105 ? 3.594 1.164 -22.982 1.00 59.72 105 ALA A N 1
ATOM 873 C CA . ALA A 1 105 ? 2.631 0.471 -22.132 1.00 59.72 105 ALA A CA 1
ATOM 874 C C . ALA A 1 105 ? 1.833 1.446 -21.246 1.00 59.72 105 ALA A C 1
ATOM 876 O O . ALA A 1 105 ? 0.650 1.232 -20.998 1.00 59.72 105 ALA A O 1
ATOM 877 N N . VAL A 1 106 ? 2.452 2.542 -20.797 1.00 56.44 106 VAL A N 1
ATOM 878 C CA . VAL A 1 106 ? 1.808 3.557 -19.949 1.00 56.44 106 VAL A CA 1
ATOM 879 C C . VAL A 1 106 ? 0.856 4.444 -20.755 1.00 56.44 106 VAL A C 1
ATOM 881 O O . VAL A 1 106 ? -0.256 4.728 -20.307 1.00 56.44 106 VAL A O 1
ATOM 884 N N . ILE A 1 107 ? 1.270 4.868 -21.954 1.00 60.84 107 ILE A N 1
ATOM 885 C CA . ILE A 1 107 ? 0.468 5.719 -22.846 1.00 60.84 107 ILE A CA 1
ATOM 886 C C . ILE A 1 107 ? -0.756 4.956 -23.368 1.00 60.84 107 ILE A C 1
ATOM 888 O O . ILE A 1 107 ? -1.864 5.482 -23.288 1.00 60.84 107 ILE A O 1
ATOM 892 N N . GLN A 1 108 ? -0.598 3.700 -23.800 1.00 56.00 108 GLN A N 1
ATOM 893 C CA . GLN A 1 108 ? -1.716 2.855 -24.239 1.00 56.00 108 GLN A CA 1
ATOM 894 C C . GLN A 1 108 ? -2.757 2.648 -23.124 1.00 56.00 108 GLN A C 1
ATOM 896 O O . GLN A 1 108 ? -3.960 2.730 -23.370 1.00 56.00 108 GLN A O 1
ATOM 901 N N . ASN A 1 109 ? -2.309 2.466 -21.877 1.00 56.25 109 ASN A N 1
ATOM 902 C CA . ASN A 1 109 ? -3.198 2.314 -20.720 1.00 56.25 109 ASN A CA 1
ATOM 903 C C . ASN A 1 109 ? -3.954 3.617 -20.386 1.00 56.25 109 ASN A C 1
ATOM 905 O O . ASN A 1 109 ? -5.115 3.586 -19.991 1.00 56.25 109 ASN A O 1
ATOM 909 N N . LYS A 1 110 ? -3.322 4.782 -20.593 1.00 52.94 110 LYS A N 1
ATOM 910 C CA . LYS A 1 110 ? -3.947 6.096 -20.371 1.00 52.94 110 LYS A CA 1
ATOM 911 C C . LYS A 1 110 ? -4.920 6.500 -21.488 1.00 52.94 110 LYS A C 1
ATOM 913 O O . LYS A 1 110 ? -5.896 7.182 -21.192 1.00 52.94 110 LYS A O 1
ATOM 918 N N . ILE A 1 111 ? -4.672 6.092 -22.736 1.00 55.66 111 ILE A N 1
ATOM 919 C CA . ILE A 1 111 ? -5.563 6.349 -23.883 1.00 55.66 111 ILE A CA 1
ATOM 920 C C . ILE A 1 111 ? -6.842 5.503 -23.776 1.00 55.66 111 ILE A C 1
ATOM 922 O O . ILE A 1 111 ? -7.932 6.037 -23.938 1.00 55.66 111 ILE A O 1
ATOM 926 N N . ASN A 1 112 ? -6.734 4.225 -23.396 1.00 49.22 112 ASN A N 1
ATOM 927 C CA . ASN A 1 112 ? -7.897 3.336 -23.258 1.00 49.22 112 ASN A CA 1
ATOM 928 C C . ASN A 1 112 ? -8.797 3.633 -22.043 1.00 49.22 112 ASN A C 1
ATOM 930 O O . ASN A 1 112 ? -9.916 3.141 -21.992 1.00 49.22 112 ASN A O 1
ATOM 934 N N . ASN A 1 113 ? -8.337 4.420 -21.065 1.00 51.16 113 ASN A N 1
ATOM 935 C CA . ASN A 1 113 ? -9.110 4.794 -19.867 1.00 51.16 113 ASN A CA 1
ATOM 936 C C . ASN A 1 113 ? -9.790 6.175 -20.006 1.00 51.16 113 ASN A C 1
ATOM 938 O O . ASN A 1 113 ? -10.238 6.757 -19.020 1.00 51.16 113 ASN A O 1
ATOM 942 N N . LYS A 1 114 ? -9.785 6.746 -21.219 1.00 45.16 114 LYS A N 1
ATOM 943 C CA . LYS A 1 114 ? -10.352 8.067 -21.526 1.00 45.16 114 LYS A CA 1
ATOM 944 C C . LYS A 1 114 ? -11.500 8.027 -22.549 1.00 45.16 114 LYS A C 1
ATOM 946 O O . LYS A 1 114 ? -11.956 9.100 -22.934 1.00 45.16 114 LYS A O 1
ATOM 951 N N . ASN A 1 115 ? -11.946 6.828 -22.939 1.00 38.62 115 ASN A N 1
ATOM 952 C CA . ASN A 1 115 ? -13.156 6.574 -23.728 1.00 38.62 115 ASN A CA 1
ATOM 953 C C . ASN A 1 115 ? -14.235 5.953 -22.842 1.00 38.62 115 ASN A C 1
ATOM 955 O O . ASN A 1 115 ? -13.880 5.028 -22.076 1.00 38.62 115 ASN A O 1
#

pLDDT: mean 77.78, std 14.61, range [35.62, 92.0]

Foldseek 3Di:
DDPPPPPDPPDPPVRVVVVVVCVVCVVVVVVVVCVVQVDDADDDPDDDDDDAKDWDDDPNAIKIKHFDPDCVQVVLVVVQSCCCPPVVDHGDDDTDIDIGRDPVVVVVVVVVVPD